Protein AF-A0A6I9MZG4-F1 (afdb_monomer)

Radius of gyration: 21.59 Å; Cα contacts (8 Å, |Δi|>4): 163; chains: 1; bounding box: 35×40×87 Å

Mean predicted aligned error: 9.99 Å

InterPro domains:
  IPR000008 C2 domain [PF00168] (16-75)
  IPR000008 C2 domain [PS50004] (1-73)
  IPR035892 C2 domain superfamily [G3DSA:2.60.40.150] (11-106)
  IPR035892 C2 domain superfamily [SSF49562] (15-94)

Foldseek 3Di:
DDDDPPPDDPPPPDPPPDPDDPPDKDKDWDDPPAFKDKDWDWDDDPPDDTHGQWMDIDTPVCLVVQAPDKDWAFTDGPDPVHDDGGTDIKRKHKDWDQDPVRDITIMMMMD

pLDDT: mean 83.57, std 15.33, range [40.75, 96.69]

Solvent-accessible surface area (backbone atoms only — not comparable to full-atom values): 7100 Å² total; per-residue (Å²): 132,89,82,81,84,78,79,75,72,80,77,68,82,68,76,75,85,77,78,83,82,80,91,55,80,45,79,46,74,58,60,87,90,58,58,63,52,71,51,75,44,64,50,84,48,97,88,53,80,66,43,72,51,22,30,41,76,46,42,51,92,49,47,72,79,44,37,81,39,80,42,80,43,63,42,37,49,72,46,95,91,48,83,50,82,62,65,47,75,40,35,33,37,72,40,81,42,77,40,98,86,74,45,84,45,42,36,41,38,37,66

Sequence (111 aa):
SLDQAGGVSPQGVRPRAVSPFYGEDFYFEIPRPFQCLSFYVYAKSVFQRDLPVGKVSIRKDDLAKYSGKEHWCSLHPVDPNSEVQGKVHLEMRLNEVITENGSVGQHLVVR

Nearest PDB structures (foldseek):
  1gmi-assembly1_A  TM=6.580E-01  e=2.982E-01  Rattus rattus
  9bky-assembly1_A  TM=7.043E-01  e=5.828E-01  Trichomonas vaginalis G3
  9bky-assembly3_C  TM=6.864E-01  e=7.705E-01  Trichomonas vaginalis G3
  3l9b-assembly1_A  TM=5.592E-01  e=2.820E-01  Rattus norvegicus
  7jof-assembly1_A  TM=5.057E-01  e=2.820E-01  Homo sapiens

Structure (mmCIF, N/CA/C/O backbone):
data_AF-A0A6I9MZG4-F1
#
_entry.id   AF-A0A6I9MZG4-F1
#
loop_
_atom_site.group_PDB
_atom_site.id
_atom_site.type_symbol
_atom_site.label_atom_id
_atom_site.label_alt_id
_atom_site.label_comp_id
_atom_site.label_asym_id
_atom_site.label_entity_id
_atom_site.label_seq_id
_atom_site.pdbx_PDB_ins_code
_atom_site.Cartn_x
_atom_site.Cartn_y
_atom_site.Cartn_z
_atom_site.occupancy
_atom_site.B_iso_or_equiv
_atom_site.auth_seq_id
_atom_site.auth_comp_id
_atom_site.auth_asym_id
_atom_site.auth_atom_id
_atom_site.pdbx_PDB_model_num
ATOM 1 N N . SER A 1 1 ? 4.022 -27.481 -58.866 1.00 40.75 1 SER A N 1
ATOM 2 C CA . SER A 1 1 ? 4.992 -26.744 -58.037 1.00 40.75 1 SER A CA 1
ATOM 3 C C . SER A 1 1 ? 4.354 -25.430 -57.651 1.00 40.75 1 SER A C 1
ATOM 5 O O . SER A 1 1 ? 4.047 -24.661 -58.546 1.00 40.75 1 SER A O 1
ATOM 7 N N . LEU A 1 2 ? 3.802 -25.310 -56.441 1.00 43.50 2 LEU A N 1
ATOM 8 C CA . LEU A 1 2 ? 4.522 -24.918 -55.216 1.00 43.50 2 LEU A CA 1
ATOM 9 C C . LEU A 1 2 ? 5.193 -23.557 -55.452 1.00 43.50 2 LEU A C 1
ATOM 11 O O . LEU A 1 2 ? 6.174 -23.485 -56.179 1.00 43.50 2 LEU A O 1
ATOM 15 N N . ASP A 1 3 ? 4.560 -22.473 -55.025 1.00 45.41 3 ASP A N 1
ATOM 16 C CA . ASP A 1 3 ? 4.917 -21.860 -53.745 1.00 45.41 3 ASP A CA 1
ATOM 17 C C . ASP A 1 3 ? 3.718 -21.102 -53.141 1.00 45.41 3 ASP A C 1
ATOM 19 O O . ASP A 1 3 ? 3.162 -20.188 -53.748 1.00 45.41 3 ASP A O 1
ATOM 23 N N . GLN A 1 4 ? 3.287 -21.536 -51.953 1.00 46.19 4 GLN A N 1
ATOM 24 C CA . GLN A 1 4 ? 2.429 -20.752 -51.069 1.00 46.19 4 GLN A CA 1
ATOM 25 C C . GLN A 1 4 ? 3.340 -19.784 -50.315 1.00 46.19 4 GLN A C 1
ATOM 27 O O . GLN A 1 4 ? 4.067 -20.208 -49.417 1.00 46.19 4 GLN A O 1
ATOM 32 N N . ALA A 1 5 ? 3.260 -18.493 -50.629 1.00 46.72 5 ALA A N 1
ATOM 33 C CA . ALA A 1 5 ? 3.883 -17.455 -49.822 1.00 46.72 5 ALA A CA 1
ATOM 34 C C . ALA A 1 5 ? 3.160 -17.363 -48.465 1.00 46.72 5 ALA A C 1
ATOM 36 O O . ALA A 1 5 ? 2.185 -16.630 -48.288 1.00 46.72 5 ALA A O 1
ATOM 37 N N . GLY A 1 6 ? 3.629 -18.158 -47.504 1.00 43.56 6 GLY A N 1
ATOM 38 C CA . GLY A 1 6 ? 3.266 -18.055 -46.099 1.00 43.56 6 GLY A CA 1
ATOM 39 C C . GLY A 1 6 ? 3.774 -16.732 -45.537 1.00 43.56 6 GLY A C 1
ATOM 40 O O . GLY A 1 6 ? 4.910 -16.635 -45.079 1.00 43.56 6 GLY A O 1
ATOM 41 N N . GLY A 1 7 ? 2.929 -15.704 -45.582 1.00 44.53 7 GLY A N 1
ATOM 42 C CA . GLY A 1 7 ? 3.159 -14.444 -44.890 1.00 44.53 7 GLY A CA 1
ATOM 43 C C . GLY A 1 7 ? 3.134 -14.681 -43.385 1.00 44.53 7 GLY A C 1
ATOM 44 O O . GLY A 1 7 ? 2.071 -14.730 -42.771 1.00 44.53 7 GLY A O 1
ATOM 45 N N . VAL A 1 8 ? 4.310 -14.854 -42.787 1.00 56.44 8 VAL A N 1
ATOM 46 C CA . VAL A 1 8 ? 4.467 -14.882 -41.335 1.00 56.44 8 VAL A CA 1
ATOM 47 C C . VAL A 1 8 ? 4.091 -13.490 -40.833 1.00 56.44 8 VAL A C 1
ATOM 49 O O . VAL A 1 8 ? 4.834 -12.531 -41.035 1.00 56.44 8 VAL A O 1
ATOM 52 N N . SER A 1 9 ? 2.911 -13.343 -40.223 1.00 53.16 9 SER A N 1
ATOM 53 C CA . SER A 1 9 ? 2.591 -12.114 -39.502 1.00 53.16 9 SER A CA 1
ATOM 54 C C . SER A 1 9 ? 3.679 -11.906 -38.449 1.00 53.16 9 SER A C 1
ATOM 56 O O . SER A 1 9 ? 3.945 -12.847 -37.691 1.00 53.16 9 SER A O 1
ATOM 58 N N . PRO A 1 10 ? 4.318 -10.725 -38.364 1.00 53.75 10 PRO A N 1
ATOM 59 C CA . PRO A 1 10 ? 5.187 -10.444 -37.243 1.00 53.75 10 PRO A CA 1
ATOM 60 C C . PRO A 1 10 ? 4.277 -10.496 -36.023 1.00 53.75 10 PRO A C 1
ATOM 62 O O . PRO A 1 10 ? 3.430 -9.624 -35.830 1.00 53.75 10 PRO A O 1
ATOM 65 N N . GLN A 1 11 ? 4.387 -11.561 -35.229 1.00 56.22 11 GLN A N 1
ATOM 66 C CA . GLN A 1 11 ? 3.847 -11.554 -33.883 1.00 56.22 11 GLN A CA 1
ATOM 67 C C . GLN A 1 11 ? 4.682 -10.515 -33.150 1.00 56.22 11 GLN A C 1
ATOM 69 O O . GLN A 1 11 ? 5.720 -10.829 -32.570 1.00 56.22 11 GLN A O 1
ATOM 74 N N . GLY A 1 12 ? 4.270 -9.250 -33.291 1.00 52.06 12 GLY A N 1
ATOM 75 C CA . GLY A 1 12 ? 4.789 -8.141 -32.525 1.00 52.06 12 GLY A CA 1
ATOM 76 C C . GLY A 1 12 ? 4.820 -8.620 -31.093 1.00 52.06 12 GLY A C 1
ATOM 77 O O . GLY A 1 12 ? 3.830 -9.181 -30.615 1.00 52.06 12 GLY A O 1
ATOM 78 N N . VAL A 1 13 ? 5.999 -8.521 -30.484 1.00 53.56 13 VAL A N 1
ATOM 79 C CA . VAL A 1 13 ? 6.253 -8.939 -29.113 1.00 53.56 13 VAL A CA 1
ATOM 80 C C . VAL A 1 13 ? 5.146 -8.329 -28.267 1.00 53.56 13 VAL A C 1
ATOM 82 O O . VAL A 1 13 ? 5.169 -7.137 -27.972 1.00 53.56 13 VAL A O 1
ATOM 85 N N . ARG A 1 14 ? 4.118 -9.123 -27.941 1.00 44.69 14 ARG A N 1
ATOM 86 C CA . ARG A 1 14 ? 3.117 -8.681 -26.984 1.00 44.69 14 ARG A CA 1
ATOM 87 C C . ARG A 1 14 ? 3.908 -8.486 -25.702 1.00 44.69 14 ARG A C 1
ATOM 89 O O . ARG A 1 14 ? 4.573 -9.447 -25.296 1.00 44.69 14 ARG A O 1
ATOM 96 N N . PRO A 1 15 ? 3.871 -7.302 -25.066 1.00 51.09 15 PRO A N 1
ATOM 97 C CA . PRO A 1 15 ? 4.340 -7.219 -23.701 1.00 51.09 15 PRO A CA 1
ATOM 98 C C . PRO A 1 15 ? 3.592 -8.324 -22.962 1.00 51.09 15 PRO A C 1
ATOM 100 O O . PRO A 1 15 ? 2.358 -8.362 -22.987 1.00 51.09 15 PRO A O 1
ATOM 103 N N . ARG A 1 16 ? 4.320 -9.313 -22.427 1.00 54.97 16 ARG A N 1
ATOM 104 C CA . ARG A 1 16 ? 3.694 -10.306 -21.556 1.00 54.97 16 ARG A CA 1
ATOM 105 C C . ARG A 1 16 ? 3.037 -9.475 -20.468 1.00 54.97 16 ARG A C 1
ATOM 107 O O . ARG A 1 16 ? 3.747 -8.771 -19.758 1.00 54.97 16 ARG A O 1
ATOM 114 N N . ALA 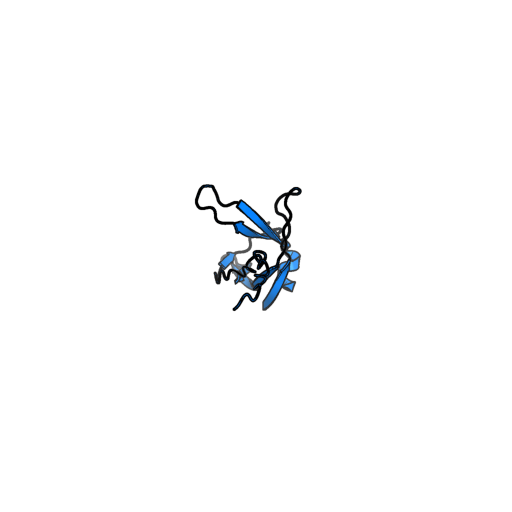A 1 17 ? 1.709 -9.509 -20.390 1.00 55.03 17 ALA A N 1
ATOM 115 C CA . ALA A 1 17 ? 0.996 -8.965 -19.252 1.00 55.03 17 ALA A CA 1
ATOM 116 C C . ALA A 1 17 ? 1.502 -9.748 -18.040 1.00 55.03 17 ALA A C 1
ATOM 118 O O . ALA A 1 17 ? 1.138 -10.902 -17.818 1.00 55.03 17 ALA A O 1
ATOM 119 N N . VAL A 1 18 ? 2.481 -9.169 -17.357 1.00 68.94 18 VAL A N 1
ATOM 120 C CA . VAL A 1 18 ? 3.064 -9.719 -16.149 1.00 68.94 18 VAL A CA 1
ATOM 121 C C . VAL A 1 18 ? 2.124 -9.304 -15.035 1.00 68.94 18 VAL A C 1
ATOM 123 O O . VAL A 1 18 ? 2.062 -8.138 -14.663 1.00 68.94 18 VAL A O 1
ATOM 126 N N . SER A 1 19 ? 1.353 -10.265 -14.542 1.00 71.94 19 SER A N 1
ATOM 127 C CA . SER A 1 19 ? 0.606 -10.148 -13.293 1.00 71.94 19 SER A CA 1
ATOM 128 C C . SER A 1 19 ? 1.384 -10.921 -12.230 1.00 71.94 19 SER A C 1
ATOM 130 O O . SER A 1 19 ? 1.035 -12.067 -11.946 1.00 71.94 19 SER A O 1
ATOM 132 N N . PRO A 1 20 ? 2.510 -10.375 -11.725 1.00 79.94 20 PRO A N 1
ATOM 133 C CA . PRO A 1 20 ? 3.260 -11.037 -10.671 1.00 79.94 20 PRO A CA 1
ATOM 134 C C . PRO A 1 20 ? 2.367 -11.180 -9.438 1.00 79.94 20 PRO A C 1
ATOM 136 O O . PRO A 1 20 ? 1.666 -10.244 -9.054 1.00 79.94 20 PRO A O 1
ATOM 139 N N . PHE A 1 21 ? 2.396 -12.360 -8.830 1.00 83.62 21 PHE A N 1
ATOM 140 C CA . PHE A 1 21 ? 1.742 -12.624 -7.557 1.00 83.62 21 PHE A CA 1
ATOM 141 C C . PHE A 1 21 ? 2.814 -12.675 -6.471 1.00 83.62 21 PHE A C 1
ATOM 143 O O . PHE A 1 21 ? 3.735 -13.485 -6.564 1.00 83.62 21 PHE A O 1
ATOM 150 N N . TYR A 1 22 ? 2.703 -11.784 -5.487 1.00 83.12 22 TYR A N 1
ATOM 151 C CA . TYR A 1 22 ? 3.645 -11.701 -4.370 1.00 83.12 22 TYR A CA 1
ATOM 152 C C . TYR A 1 22 ? 3.200 -12.591 -3.204 1.00 83.12 22 TYR A C 1
ATOM 154 O O . TYR A 1 22 ? 4.014 -13.348 -2.692 1.00 83.12 22 TYR A O 1
ATOM 162 N N . GLY A 1 23 ? 1.906 -12.571 -2.851 1.00 82.31 23 GLY A N 1
ATOM 163 C CA . GLY A 1 23 ? 1.324 -13.475 -1.850 1.00 82.31 23 GLY A CA 1
ATOM 164 C C . GLY A 1 23 ? 1.965 -13.382 -0.465 1.00 82.31 23 GLY A C 1
ATOM 165 O O . GLY A 1 23 ? 2.051 -14.396 0.224 1.00 82.31 23 GLY A O 1
ATOM 166 N N . GLU A 1 24 ? 2.467 -12.202 -0.094 1.00 87.81 24 GLU A N 1
ATOM 167 C CA . GLU A 1 24 ? 3.147 -11.978 1.181 1.00 87.81 24 GLU A CA 1
ATOM 168 C C . GLU A 1 24 ? 2.197 -11.364 2.209 1.00 87.81 24 GLU A C 1
ATOM 170 O O . GLU A 1 24 ? 1.457 -10.433 1.899 1.00 87.81 24 GLU A O 1
ATOM 175 N N . ASP A 1 25 ? 2.272 -11.856 3.446 1.00 90.06 25 ASP A N 1
ATOM 176 C CA . ASP A 1 25 ? 1.485 -11.346 4.565 1.00 90.06 25 ASP A CA 1
ATOM 177 C C . ASP A 1 25 ? 2.354 -10.453 5.463 1.00 90.06 25 ASP A C 1
ATOM 179 O O . ASP A 1 25 ? 3.390 -10.887 5.978 1.00 90.06 25 ASP A O 1
ATOM 183 N N . PHE A 1 26 ? 1.898 -9.228 5.723 1.00 90.75 26 PHE A N 1
ATOM 184 C CA . PHE A 1 26 ? 2.577 -8.272 6.599 1.00 90.75 26 PHE A CA 1
ATOM 185 C C . PHE A 1 26 ? 1.728 -7.929 7.819 1.00 90.75 26 PHE A C 1
ATOM 187 O O . PHE A 1 26 ? 0.520 -7.717 7.716 1.00 90.75 26 PHE A O 1
ATOM 194 N N . TYR A 1 27 ? 2.393 -7.802 8.969 1.00 90.81 27 TYR A N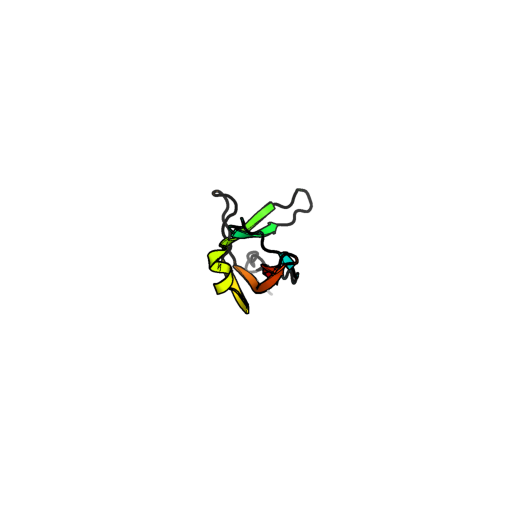 1
ATOM 195 C CA . TYR A 1 27 ? 1.778 -7.464 10.250 1.00 90.81 27 TYR A CA 1
ATOM 196 C C . TYR A 1 27 ? 2.607 -6.381 10.930 1.00 90.81 27 TYR A C 1
ATOM 198 O O . TYR A 1 27 ? 3.814 -6.550 11.108 1.00 90.81 27 TYR A O 1
ATOM 206 N N . PHE A 1 28 ? 1.982 -5.269 11.307 1.00 89.25 28 PHE A N 1
ATOM 207 C CA . PHE A 1 28 ? 2.676 -4.207 12.031 1.00 89.25 28 PHE A CA 1
ATOM 208 C C . PHE A 1 28 ? 1.739 -3.381 12.910 1.00 89.25 28 PHE A C 1
ATOM 210 O O . PHE A 1 28 ? 0.555 -3.200 12.613 1.00 89.25 28 PHE A O 1
ATOM 217 N N . GLU A 1 29 ? 2.293 -2.840 13.994 1.00 88.94 29 GLU A N 1
ATOM 218 C CA . GLU A 1 29 ? 1.608 -1.833 14.798 1.00 88.94 29 GLU A CA 1
ATOM 219 C C . GLU A 1 29 ? 1.619 -0.490 14.073 1.00 88.94 29 GLU A C 1
ATOM 221 O O . GLU A 1 29 ? 2.648 -0.088 13.531 1.00 88.94 29 GLU A O 1
ATOM 226 N N . ILE A 1 30 ? 0.492 0.225 14.065 1.00 86.44 30 ILE A N 1
ATOM 227 C CA . ILE A 1 30 ? 0.423 1.559 13.465 1.00 86.44 30 ILE A CA 1
ATOM 228 C C . ILE A 1 30 ? 0.931 2.585 14.484 1.00 86.44 30 ILE A C 1
ATOM 230 O O . ILE A 1 30 ? 0.272 2.817 15.505 1.00 86.44 30 ILE A O 1
ATOM 234 N N . PRO A 1 31 ? 2.043 3.292 14.206 1.00 85.50 31 PRO A N 1
ATOM 235 C CA . PRO A 1 31 ? 2.501 4.361 15.081 1.00 85.50 31 PRO A CA 1
ATOM 236 C C . PRO A 1 31 ? 1.470 5.496 15.166 1.00 85.50 31 PRO A C 1
ATOM 238 O O . PRO A 1 31 ? 0.822 5.859 14.180 1.00 85.50 31 PRO A O 1
ATOM 241 N N . ARG A 1 32 ? 1.350 6.151 16.329 1.00 79.12 32 ARG A N 1
ATOM 242 C CA . ARG A 1 32 ? 0.476 7.333 16.468 1.00 79.12 32 ARG A CA 1
ATOM 243 C C . ARG A 1 32 ? 0.759 8.448 15.436 1.00 79.12 32 ARG A C 1
ATOM 245 O O . ARG A 1 32 ? -0.217 8.860 14.807 1.00 79.12 32 ARG A O 1
ATOM 252 N N . PRO A 1 33 ? 2.015 8.884 15.180 1.00 84.12 33 PRO A N 1
ATOM 253 C CA . PRO A 1 33 ? 2.326 9.935 14.194 1.00 84.12 33 PRO A CA 1
ATOM 254 C C . PRO A 1 33 ? 2.278 9.487 12.714 1.00 84.12 33 PRO A C 1
ATOM 256 O O . PRO A 1 33 ? 2.764 10.190 11.833 1.00 84.12 33 PRO A O 1
ATOM 259 N N . PHE A 1 34 ? 1.705 8.324 12.413 1.00 87.31 34 PHE A N 1
ATOM 260 C CA . PHE A 1 34 ? 1.589 7.796 11.056 1.00 87.31 34 PHE A CA 1
ATOM 261 C C . PHE A 1 34 ? 0.654 8.638 10.163 1.00 87.31 34 PHE A C 1
ATOM 263 O O . PHE A 1 34 ? -0.445 8.985 10.587 1.00 87.31 34 PHE A O 1
ATOM 270 N N . GLN A 1 35 ? 1.062 8.937 8.922 1.00 91.69 35 GLN A N 1
ATOM 271 C CA . GLN A 1 35 ? 0.245 9.713 7.969 1.00 91.69 35 GLN A CA 1
ATOM 272 C C . GLN A 1 35 ? -0.254 8.888 6.783 1.00 91.69 35 GLN A C 1
ATOM 274 O O . GLN A 1 35 ? -1.424 8.997 6.422 1.00 91.69 35 GLN A O 1
ATOM 279 N N . CYS A 1 36 ? 0.610 8.066 6.182 1.00 93.94 36 CYS A N 1
ATOM 280 C CA . CYS A 1 36 ? 0.294 7.294 4.983 1.00 93.94 36 CYS A CA 1
ATOM 281 C C . CYS A 1 36 ? 1.003 5.939 4.999 1.00 93.94 36 CYS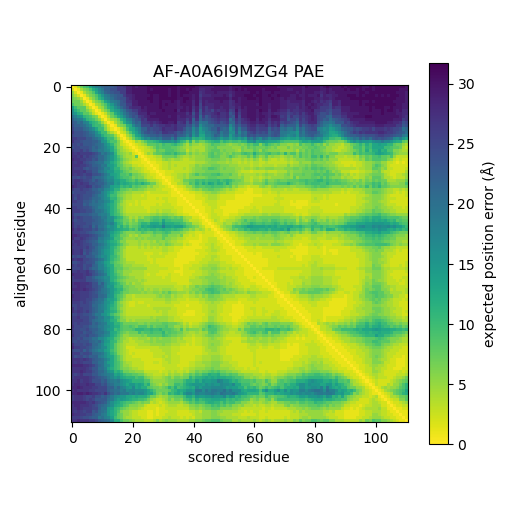 A C 1
ATOM 283 O O . CYS A 1 36 ? 2.189 5.865 5.320 1.00 93.94 36 CYS A O 1
ATOM 285 N N . LEU A 1 37 ? 0.307 4.897 4.550 1.00 93.25 37 LEU A N 1
ATOM 286 C CA . LEU A 1 37 ? 0.911 3.635 4.140 1.00 93.25 37 LEU A CA 1
ATOM 287 C C . LEU A 1 37 ? 1.292 3.744 2.674 1.00 93.25 37 LEU A C 1
ATOM 289 O O . LEU A 1 37 ? 0.462 4.179 1.881 1.00 93.25 37 LEU A O 1
ATOM 293 N N . SER A 1 38 ? 2.508 3.359 2.298 1.00 94.38 38 SER A N 1
ATOM 294 C CA . SER A 1 38 ? 2.892 3.316 0.886 1.00 94.38 38 SER A CA 1
ATOM 295 C C . SER A 1 38 ? 3.474 1.966 0.507 1.00 94.38 38 SER A C 1
ATOM 297 O O . SER A 1 38 ? 4.424 1.505 1.131 1.00 94.38 38 SER A O 1
ATOM 299 N N . PHE A 1 39 ? 2.920 1.375 -0.544 1.00 93.81 39 PHE A N 1
ATOM 300 C CA . PHE A 1 39 ? 3.418 0.170 -1.191 1.00 93.81 39 PHE A CA 1
ATOM 301 C C . PHE A 1 39 ? 4.223 0.579 -2.410 1.00 93.81 39 PHE A C 1
ATOM 303 O O . PHE A 1 39 ? 3.727 1.350 -3.230 1.00 93.81 39 PHE A O 1
ATOM 310 N N . TYR A 1 40 ? 5.441 0.066 -2.537 1.00 94.12 40 TYR A N 1
ATOM 311 C CA . TYR A 1 40 ? 6.308 0.318 -3.682 1.00 94.12 40 TYR A CA 1
ATOM 312 C C . TYR A 1 40 ? 6.500 -0.973 -4.466 1.00 94.12 40 TYR A C 1
ATOM 314 O O . TYR A 1 40 ? 6.815 -2.015 -3.896 1.00 94.12 40 TYR A O 1
ATOM 322 N N . VAL A 1 41 ? 6.337 -0.886 -5.780 1.00 91.81 41 VAL A N 1
ATOM 323 C CA . VAL A 1 41 ? 6.653 -1.969 -6.707 1.00 91.81 41 VAL A CA 1
ATOM 32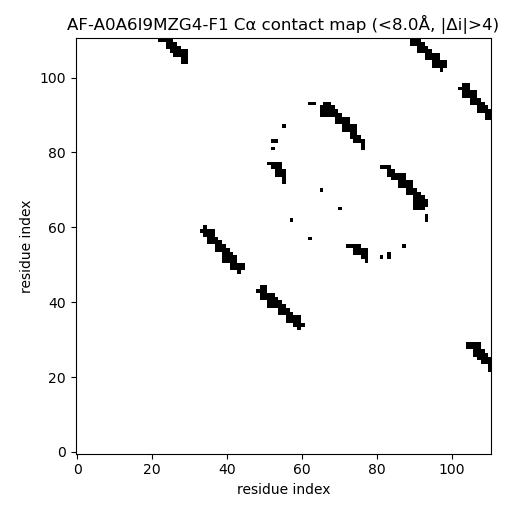4 C C . VAL A 1 41 ? 8.024 -1.690 -7.293 1.00 91.81 41 VAL A C 1
ATOM 326 O O . VAL A 1 41 ? 8.261 -0.617 -7.853 1.00 91.81 41 VAL A O 1
ATOM 329 N N . TYR A 1 42 ? 8.916 -2.666 -7.175 1.00 91.00 42 TYR A N 1
ATOM 330 C CA . TYR A 1 42 ? 10.265 -2.602 -7.715 1.00 91.00 42 TYR A CA 1
ATOM 331 C C . TYR A 1 42 ? 10.413 -3.548 -8.903 1.00 91.00 42 TYR A C 1
ATOM 333 O O . TYR A 1 42 ? 9.969 -4.698 -8.859 1.00 91.00 42 TYR A O 1
ATOM 341 N N . ALA A 1 43 ? 11.066 -3.074 -9.961 1.00 88.00 43 ALA A N 1
ATOM 342 C CA . ALA A 1 43 ? 11.532 -3.928 -11.040 1.00 88.00 43 ALA A CA 1
ATOM 343 C C . ALA A 1 43 ? 12.885 -4.530 -10.652 1.00 88.00 43 ALA A C 1
ATOM 345 O O . ALA A 1 43 ? 13.857 -3.797 -10.444 1.00 88.00 43 ALA A O 1
ATOM 346 N N . LYS A 1 44 ? 12.940 -5.865 -10.573 1.00 86.50 44 LYS A N 1
ATOM 347 C CA . LYS A 1 44 ? 14.191 -6.577 -10.316 1.00 86.50 44 LYS A CA 1
ATOM 348 C C . LYS A 1 44 ? 15.159 -6.426 -11.477 1.00 86.50 44 LYS A C 1
ATOM 350 O O . LYS A 1 44 ? 14.790 -6.665 -12.628 1.00 86.50 44 LYS A O 1
ATOM 355 N N . SER A 1 45 ? 16.410 -6.113 -11.160 1.00 87.31 45 SER A N 1
ATOM 356 C CA . SER A 1 45 ? 17.503 -6.078 -12.131 1.00 87.31 45 SER A CA 1
ATOM 357 C C . SER A 1 45 ? 18.568 -7.114 -11.783 1.00 87.31 45 SER A C 1
ATOM 359 O O . SER A 1 45 ? 18.909 -7.316 -10.624 1.00 87.31 45 SER A O 1
ATOM 361 N N . VAL A 1 46 ? 19.105 -7.788 -12.803 1.00 87.38 46 VAL A N 1
ATOM 362 C CA . VAL A 1 46 ? 20.205 -8.757 -12.633 1.00 87.38 46 VAL A CA 1
ATOM 363 C C . VAL A 1 46 ? 21.553 -8.043 -12.488 1.00 87.38 46 VAL A C 1
ATOM 365 O O . VAL A 1 46 ? 22.471 -8.566 -11.865 1.00 87.38 46 VAL A O 1
ATOM 368 N N . PHE A 1 47 ? 21.676 -6.843 -13.060 1.00 89.38 47 PHE A N 1
ATOM 369 C CA . PHE A 1 47 ? 22.955 -6.144 -13.202 1.00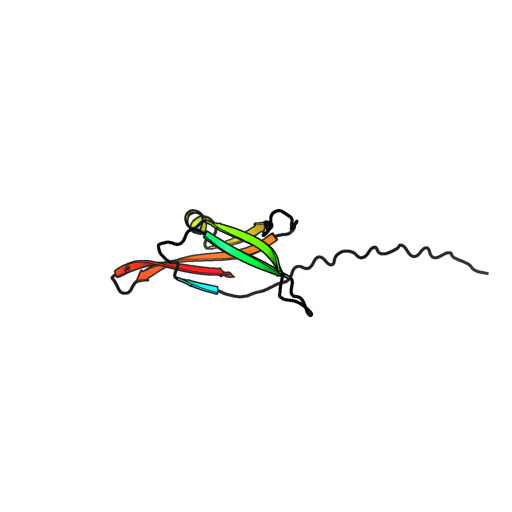 89.38 47 PHE A CA 1
ATOM 370 C C . PHE A 1 47 ? 23.060 -4.873 -12.357 1.00 89.38 47 PHE A C 1
ATOM 372 O O . PHE A 1 47 ? 24.160 -4.357 -12.171 1.00 89.38 47 PHE A O 1
ATOM 379 N N . GLN A 1 48 ? 21.936 -4.337 -11.879 1.00 88.06 48 GLN A N 1
ATOM 380 C CA . GLN A 1 48 ? 21.877 -3.078 -11.133 1.00 88.06 48 GLN A CA 1
ATOM 381 C C . GLN A 1 48 ? 20.975 -3.218 -9.904 1.00 88.06 48 GLN A C 1
ATOM 383 O O . GLN A 1 48 ? 20.355 -4.257 -9.700 1.00 88.06 48 GLN A O 1
ATOM 388 N N . ARG A 1 49 ? 20.907 -2.170 -9.074 1.00 91.38 49 ARG A N 1
ATOM 389 C CA . ARG A 1 49 ? 19.945 -2.120 -7.966 1.00 91.38 49 ARG A CA 1
ATOM 390 C C . ARG A 1 49 ? 18.516 -2.109 -8.510 1.00 91.38 49 ARG A C 1
ATOM 392 O O . ARG A 1 49 ? 18.263 -1.542 -9.571 1.00 91.38 49 ARG A O 1
ATOM 399 N N . ASP A 1 50 ? 17.606 -2.706 -7.751 1.00 92.31 50 ASP A N 1
ATOM 400 C CA . ASP A 1 50 ? 16.184 -2.709 -8.073 1.00 92.31 50 ASP A CA 1
ATOM 401 C C . ASP A 1 50 ? 15.644 -1.273 -8.151 1.00 92.31 50 ASP A C 1
ATOM 403 O O . ASP A 1 50 ? 15.954 -0.426 -7.306 1.00 92.31 50 ASP A O 1
ATOM 407 N N . LEU A 1 51 ? 14.835 -0.998 -9.177 1.00 89.69 51 LEU A N 1
ATOM 408 C CA . LEU A 1 51 ? 14.304 0.337 -9.453 1.00 89.69 51 LEU A CA 1
ATOM 409 C C . LEU A 1 51 ? 12.829 0.414 -9.032 1.00 89.69 51 LEU A C 1
ATOM 411 O O . LEU A 1 51 ? 12.048 -0.436 -9.467 1.00 89.69 51 LEU A O 1
ATOM 415 N N . PRO A 1 52 ? 12.408 1.410 -8.230 1.00 91.62 52 PRO A N 1
ATOM 416 C CA . PRO A 1 52 ? 10.999 1.595 -7.909 1.00 91.62 52 PRO A CA 1
ATOM 417 C C . PRO A 1 52 ? 10.255 2.089 -9.155 1.00 91.62 52 PRO A C 1
ATOM 419 O O . PRO A 1 52 ? 10.525 3.176 -9.658 1.00 91.62 52 PRO A O 1
ATOM 422 N N . VAL A 1 53 ? 9.315 1.290 -9.653 1.00 91.50 53 VAL A N 1
ATOM 423 C CA . VAL A 1 53 ? 8.567 1.583 -10.888 1.00 91.50 53 VAL A CA 1
ATOM 424 C C . VAL A 1 53 ? 7.182 2.159 -10.624 1.00 91.50 53 VAL A C 1
ATOM 426 O O . VAL A 1 53 ? 6.625 2.840 -11.476 1.00 91.50 53 VAL A O 1
ATOM 429 N N . GLY A 1 54 ? 6.618 1.926 -9.441 1.00 95.12 54 GLY A N 1
ATOM 430 C CA . GLY A 1 54 ? 5.304 2.445 -9.086 1.00 95.12 54 GLY A CA 1
ATOM 431 C C . GLY A 1 54 ? 5.043 2.382 -7.593 1.00 95.12 54 GLY A C 1
ATOM 432 O O . GLY A 1 54 ? 5.715 1.654 -6.862 1.00 95.12 54 GLY A O 1
ATOM 433 N N . LYS A 1 55 ? 4.058 3.154 -7.142 1.00 96.56 55 LYS A N 1
ATOM 434 C CA . LYS A 1 55 ? 3.618 3.159 -5.749 1.00 96.56 55 LYS A CA 1
ATOM 435 C C . LYS A 1 55 ? 2.110 3.291 -5.607 1.00 96.56 55 LYS A C 1
ATOM 437 O O . LYS A 1 55 ? 1.445 3.867 -6.463 1.00 96.56 55 LYS A O 1
ATOM 442 N N . VAL A 1 56 ? 1.591 2.821 -4.481 1.00 96.69 56 VAL A N 1
ATOM 443 C CA . VAL A 1 56 ? 0.247 3.132 -3.984 1.00 96.69 56 VAL A CA 1
ATOM 444 C C . VAL A 1 56 ? 0.392 3.718 -2.596 1.00 96.69 56 VAL A C 1
ATOM 446 O O . VAL A 1 56 ? 1.067 3.124 -1.763 1.00 96.69 56 VAL A O 1
ATOM 449 N N . SER A 1 57 ? -0.248 4.857 -2.342 1.00 95.88 57 SER A N 1
ATOM 450 C CA . SER A 1 57 ? -0.241 5.506 -1.033 1.00 95.88 57 SER A CA 1
ATOM 451 C C . SER A 1 57 ? -1.665 5.636 -0.500 1.00 95.88 57 SER A C 1
ATOM 453 O O . SER A 1 57 ? -2.523 6.210 -1.165 1.00 95.88 57 SER A O 1
ATOM 455 N N . ILE A 1 58 ? -1.909 5.129 0.707 1.00 94.81 58 ILE A N 1
ATOM 456 C CA . ILE A 1 58 ? -3.196 5.193 1.406 1.00 94.81 58 ILE A CA 1
ATOM 457 C C . ILE A 1 58 ? -2.999 6.013 2.677 1.00 94.81 58 ILE A C 1
ATOM 459 O O . ILE A 1 58 ? -2.130 5.702 3.491 1.00 94.81 58 ILE A O 1
ATOM 463 N N . ARG A 1 59 ? -3.790 7.071 2.866 1.00 94.19 59 ARG A N 1
ATOM 464 C CA . ARG A 1 59 ? -3.725 7.890 4.084 1.00 94.19 59 ARG A CA 1
ATOM 465 C C . ARG A 1 59 ? -4.228 7.100 5.287 1.00 94.19 59 ARG A C 1
ATOM 467 O O . ARG A 1 59 ? -5.149 6.298 5.157 1.00 94.19 59 ARG A O 1
ATOM 474 N N . LYS A 1 60 ? -3.688 7.385 6.472 1.00 91.06 60 LYS A N 1
ATOM 475 C CA . LYS A 1 60 ? -4.137 6.805 7.747 1.00 91.06 60 LYS A CA 1
ATOM 476 C C . LYS A 1 60 ? -5.651 6.925 7.914 1.00 91.06 60 LYS A C 1
ATOM 478 O O . LYS A 1 60 ? -6.310 5.931 8.193 1.00 91.06 60 LYS A O 1
ATOM 483 N N . ASP A 1 61 ? -6.182 8.120 7.670 1.00 92.06 61 ASP A N 1
ATOM 484 C CA . ASP A 1 61 ? -7.611 8.430 7.813 1.00 92.06 61 ASP A CA 1
ATOM 48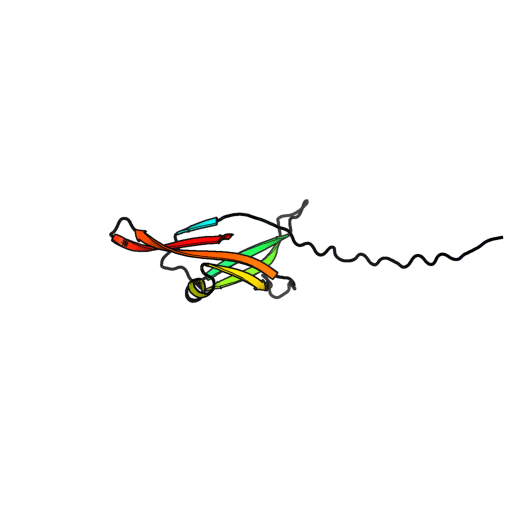5 C C . ASP A 1 61 ? -8.493 7.638 6.831 1.00 92.06 61 ASP A C 1
ATOM 487 O O . ASP A 1 61 ? -9.692 7.472 7.052 1.00 92.06 61 ASP A 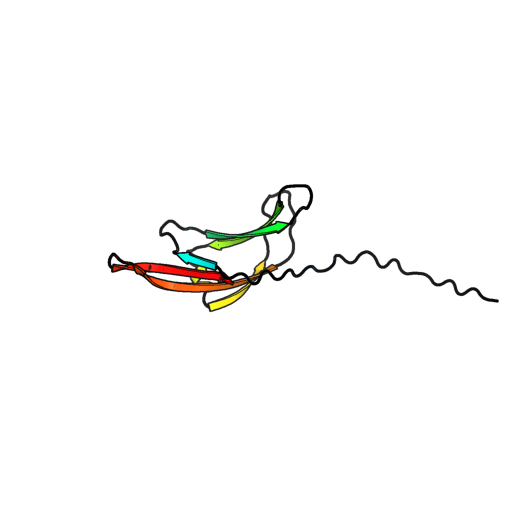O 1
ATOM 491 N N . ASP A 1 62 ? -7.902 7.124 5.749 1.00 93.31 62 ASP A N 1
ATOM 492 C CA . ASP A 1 62 ? -8.590 6.322 4.745 1.00 93.31 62 ASP A CA 1
ATOM 493 C C . ASP A 1 62 ? -8.458 4.814 4.991 1.00 93.31 62 ASP A C 1
ATOM 495 O O . ASP A 1 62 ? -9.246 4.060 4.427 1.00 93.31 62 ASP A O 1
ATOM 499 N N . LEU A 1 63 ? -7.533 4.350 5.844 1.00 91.44 63 LEU A N 1
ATOM 500 C CA . LEU A 1 63 ? -7.284 2.916 6.072 1.00 91.44 63 LEU A CA 1
ATOM 501 C C . LEU A 1 63 ? -8.550 2.147 6.460 1.00 91.44 63 LEU A C 1
ATOM 503 O O . LEU A 1 63 ? -8.789 1.051 5.959 1.00 91.44 63 LEU A O 1
ATOM 507 N N . ALA A 1 64 ? -9.398 2.741 7.301 1.00 90.50 64 ALA A N 1
ATOM 508 C CA . ALA A 1 64 ? -10.656 2.129 7.721 1.00 90.50 64 ALA A CA 1
ATOM 509 C C . ALA A 1 64 ? -11.600 1.828 6.539 1.00 90.50 64 ALA A C 1
ATOM 511 O O . ALA A 1 64 ? -12.377 0.879 6.603 1.00 90.50 64 ALA A O 1
ATOM 512 N N . LYS A 1 65 ? -11.513 2.588 5.438 1.00 92.75 65 LYS A N 1
ATOM 513 C CA . LYS A 1 65 ? -12.344 2.399 4.234 1.00 92.75 65 LYS A CA 1
ATOM 514 C C . LYS A 1 65 ? -11.968 1.133 3.459 1.00 92.75 65 LYS A C 1
ATOM 516 O O . LYS A 1 65 ? -12.841 0.543 2.821 1.00 92.75 65 LYS A O 1
ATOM 521 N N . TYR A 1 66 ? -10.694 0.746 3.537 1.00 91.12 66 TYR A N 1
ATOM 522 C CA . TYR A 1 66 ? -10.114 -0.427 2.878 1.00 91.12 66 TYR A CA 1
ATOM 523 C C . TYR A 1 66 ? -10.104 -1.673 3.779 1.00 91.12 66 TYR A C 1
ATOM 525 O O . TYR A 1 66 ? -9.841 -2.773 3.303 1.00 91.12 66 TYR A O 1
ATOM 533 N N . SER A 1 67 ? -10.391 -1.517 5.077 1.00 91.75 67 SER A N 1
ATOM 534 C CA . SER A 1 67 ? -10.331 -2.611 6.048 1.00 91.75 67 SER A CA 1
ATOM 535 C C . SER A 1 67 ? -11.358 -3.713 5.753 1.00 91.75 67 SER A C 1
ATOM 537 O O . SER A 1 67 ? -12.542 -3.437 5.546 1.00 91.75 67 SER A O 1
ATOM 539 N N . GLY A 1 68 ? -10.904 -4.967 5.772 1.00 89.50 68 GLY A N 1
ATOM 540 C CA . GLY A 1 68 ? -11.715 -6.167 5.564 1.00 89.50 68 GLY A CA 1
ATOM 541 C C . GLY A 1 68 ? -12.161 -6.386 4.119 1.00 89.50 68 GLY A C 1
ATOM 542 O O . GLY A 1 68 ? -13.101 -7.148 3.897 1.00 89.50 68 GLY A O 1
ATOM 543 N N . LYS A 1 69 ? -11.546 -5.698 3.149 1.00 90.75 69 LYS A N 1
ATOM 544 C CA . LYS A 1 69 ? -11.937 -5.737 1.737 1.00 90.75 69 LYS A CA 1
ATOM 545 C C . LYS A 1 69 ? -10.727 -5.902 0.826 1.00 90.75 69 LYS A C 1
ATOM 547 O O . LYS A 1 69 ? -9.632 -5.435 1.125 1.00 90.75 69 LYS A O 1
ATOM 552 N N . GLU A 1 70 ? -10.981 -6.518 -0.319 1.00 92.25 70 GLU A N 1
ATOM 553 C CA . GLU A 1 70 ? -10.045 -6.630 -1.431 1.00 92.25 70 GLU A CA 1
ATOM 554 C C . GLU A 1 70 ? -10.166 -5.420 -2.362 1.00 92.25 70 GLU A C 1
ATOM 556 O O . GLU A 1 70 ? -11.267 -5.033 -2.771 1.00 92.25 70 GLU A O 1
ATOM 561 N N . HIS A 1 71 ? -9.030 -4.815 -2.709 1.00 93.94 71 HIS A N 1
ATOM 562 C CA . HIS A 1 71 ? -8.991 -3.602 -3.514 1.00 93.94 71 HIS A CA 1
ATOM 563 C C . HIS A 1 71 ? -7.917 -3.647 -4.600 1.00 93.94 71 HIS A C 1
ATOM 565 O O . HIS A 1 71 ? -6.733 -3.850 -4.341 1.00 93.94 71 HIS A O 1
ATOM 571 N N . TRP A 1 72 ? -8.332 -3.340 -5.830 1.00 94.62 72 TRP A N 1
ATOM 572 C CA . TRP A 1 72 ? -7.425 -3.058 -6.939 1.00 94.62 72 TRP A CA 1
ATOM 573 C C . TRP A 1 72 ? -7.063 -1.574 -6.962 1.00 94.62 72 TRP A C 1
ATOM 575 O O . TRP A 1 72 ? -7.848 -0.737 -7.413 1.00 94.62 72 TRP A O 1
ATOM 585 N N . CYS A 1 73 ? -5.860 -1.256 -6.501 1.00 94.75 73 CYS A N 1
ATOM 586 C CA . CYS A 1 73 ? -5.352 0.105 -6.408 1.00 94.75 73 CYS A CA 1
ATOM 587 C C . CYS A 1 73 ? -4.494 0.444 -7.630 1.00 94.75 73 CYS A C 1
ATOM 589 O O . CYS A 1 73 ? -3.574 -0.298 -7.972 1.00 94.75 73 CYS A O 1
ATOM 591 N N . SER A 1 74 ? -4.777 1.566 -8.293 1.00 95.94 74 SER A N 1
ATOM 592 C CA . SER A 1 74 ? -3.964 2.042 -9.418 1.00 95.94 74 SER A CA 1
ATOM 593 C C . SER A 1 74 ? -2.566 2.442 -8.957 1.00 95.94 74 SER A C 1
ATOM 595 O O . SER A 1 74 ? -2.425 3.153 -7.963 1.00 95.94 74 SER A O 1
ATOM 597 N N . LEU A 1 75 ? -1.542 2.011 -9.695 1.00 95.75 75 LEU A N 1
ATOM 598 C CA . LEU A 1 75 ? -0.172 2.453 -9.452 1.00 95.75 75 LEU A CA 1
ATOM 599 C C . LEU A 1 75 ? -0.002 3.913 -9.875 1.00 95.75 75 LEU A C 1
ATOM 601 O O . LEU A 1 75 ? -0.496 4.338 -10.919 1.00 95.75 75 LEU A O 1
ATOM 605 N N . HIS A 1 76 ? 0.750 4.653 -9.073 1.00 96.25 76 HIS A N 1
ATOM 606 C CA . HIS A 1 76 ? 1.195 6.005 -9.366 1.00 96.25 76 HIS A CA 1
ATOM 607 C C . HIS A 1 76 ? 2.705 6.033 -9.584 1.00 96.25 76 HIS A C 1
ATOM 609 O O . HIS A 1 76 ? 3.427 5.243 -8.963 1.00 96.25 76 HIS A O 1
ATOM 615 N N . PRO A 1 77 ? 3.204 6.934 -10.444 1.00 94.88 77 PRO A N 1
ATOM 616 C CA . PRO A 1 77 ? 4.629 7.038 -10.688 1.00 94.88 77 PRO A CA 1
ATOM 617 C C . PRO A 1 77 ? 5.350 7.488 -9.416 1.00 94.88 77 PRO A C 1
ATOM 619 O O . PRO A 1 77 ? 4.841 8.275 -8.610 1.00 94.88 77 PRO A O 1
ATOM 622 N N . VAL A 1 78 ? 6.537 6.926 -9.202 1.00 94.62 78 VAL A N 1
ATOM 623 C CA . VAL A 1 78 ? 7.379 7.262 -8.046 1.00 94.62 78 VAL A CA 1
ATOM 624 C C . VAL A 1 78 ? 8.085 8.595 -8.282 1.00 94.62 78 VAL A C 1
ATOM 626 O O . VAL A 1 78 ? 8.184 9.392 -7.349 1.00 94.62 78 VAL A O 1
ATOM 629 N N . ASP A 1 79 ? 8.493 8.830 -9.529 1.00 90.19 79 ASP A N 1
ATOM 630 C CA . ASP A 1 79 ? 9.195 10.012 -10.016 1.00 90.19 79 ASP A CA 1
ATOM 631 C C . ASP A 1 79 ? 8.377 10.717 -11.125 1.00 90.19 79 ASP A C 1
ATOM 633 O O . ASP A 1 79 ? 7.741 10.021 -11.922 1.00 90.19 79 ASP A O 1
ATOM 637 N N . PRO A 1 80 ? 8.369 12.064 -11.208 1.00 85.56 80 PRO A N 1
ATOM 638 C CA . PRO A 1 80 ? 7.572 12.810 -12.191 1.00 85.56 80 PRO A CA 1
ATOM 639 C C . PRO A 1 80 ? 7.907 12.518 -13.657 1.00 85.56 80 PRO A C 1
ATOM 641 O O . PRO A 1 80 ? 7.070 12.751 -14.526 1.00 85.56 80 PRO A O 1
ATOM 644 N N . ASN A 1 81 ? 9.115 12.035 -13.945 1.00 86.69 81 ASN A N 1
ATOM 645 C CA . ASN A 1 81 ? 9.573 11.715 -15.294 1.00 86.69 81 ASN A CA 1
ATOM 646 C C . ASN A 1 81 ? 9.278 10.259 -15.683 1.00 86.69 81 ASN A C 1
ATOM 648 O O . ASN A 1 81 ? 9.606 9.847 -16.795 1.00 86.69 81 ASN A O 1
ATOM 652 N N . SER A 1 82 ? 8.690 9.475 -14.776 1.00 85.25 82 SER A N 1
ATOM 653 C CA . SER A 1 82 ? 8.361 8.072 -15.005 1.00 85.25 82 SER A CA 1
ATOM 654 C C . SER A 1 82 ? 6.882 7.902 -15.334 1.00 85.25 82 SER A C 1
ATOM 656 O O . SER A 1 82 ? 6.013 8.460 -14.668 1.00 85.25 82 SER A O 1
ATOM 658 N N . GLU A 1 83 ? 6.584 7.067 -16.323 1.00 87.81 83 GLU A N 1
ATOM 659 C CA . GLU A 1 83 ? 5.228 6.586 -16.570 1.00 87.81 83 GLU A CA 1
ATOM 660 C C . GLU A 1 83 ? 5.048 5.213 -15.926 1.00 87.81 83 GLU A C 1
ATOM 662 O O . GLU A 1 83 ? 5.927 4.353 -15.997 1.00 87.81 83 GLU A O 1
ATOM 667 N N . VAL A 1 84 ? 3.888 4.988 -15.311 1.00 92.88 84 VAL A N 1
ATOM 668 C CA . VAL A 1 84 ? 3.508 3.666 -14.817 1.00 92.88 84 VAL A CA 1
ATOM 669 C C . VAL A 1 84 ? 2.052 3.392 -15.140 1.00 92.88 84 VAL A C 1
ATOM 671 O O . VAL A 1 84 ? 1.189 4.265 -15.051 1.00 92.88 84 VAL A O 1
ATOM 674 N N . GLN A 1 85 ? 1.786 2.152 -15.524 1.00 90.44 85 GLN A N 1
ATOM 675 C CA . GLN A 1 85 ? 0.451 1.630 -15.756 1.00 90.44 85 GLN A CA 1
ATOM 676 C C . GLN A 1 85 ? 0.291 0.330 -14.974 1.00 90.44 85 GLN A C 1
ATOM 678 O O . GLN A 1 85 ? 1.263 -0.374 -14.703 1.00 90.44 85 GLN A O 1
ATOM 683 N N . GLY A 1 86 ? -0.950 0.006 -14.622 1.00 92.12 86 GLY A N 1
ATOM 684 C CA . GLY A 1 86 ? -1.286 -1.209 -13.889 1.00 92.12 86 GLY A CA 1
ATOM 685 C C . GLY A 1 86 ? -1.913 -0.933 -12.529 1.00 92.12 86 GLY A C 1
ATOM 686 O O . GLY A 1 86 ? -2.135 0.211 -12.123 1.00 92.12 86 GLY A O 1
ATOM 687 N N . LYS A 1 87 ? -2.250 -2.023 -11.846 1.00 93.88 87 LYS A N 1
ATOM 688 C CA . LYS A 1 87 ? -2.897 -2.012 -10.538 1.00 93.88 87 LYS A CA 1
ATOM 689 C C . LYS A 1 87 ? -2.246 -3.060 -9.648 1.00 93.88 87 LYS A C 1
ATOM 691 O O . LYS A 1 87 ? -1.821 -4.100 -10.146 1.00 93.88 87 LYS A O 1
ATOM 696 N N . VAL A 1 88 ? -2.215 -2.794 -8.351 1.00 92.94 88 VAL A N 1
ATOM 697 C CA . VAL A 1 88 ? -1.858 -3.774 -7.324 1.00 92.94 88 VAL A CA 1
ATOM 698 C C . VAL A 1 88 ? -3.125 -4.208 -6.598 1.00 92.94 88 VAL A C 1
ATOM 700 O O . VAL A 1 88 ? -4.019 -3.394 -6.358 1.00 92.94 88 VAL A O 1
ATOM 703 N N . HIS A 1 89 ? -3.216 -5.498 -6.303 1.00 93.75 89 HIS A N 1
ATOM 704 C CA . HIS A 1 89 ? -4.267 -6.050 -5.465 1.00 93.75 89 HIS A CA 1
ATOM 705 C C . HIS A 1 89 ? -3.801 -6.027 -4.015 1.00 93.75 89 HIS A C 1
ATOM 707 O O . HIS A 1 89 ? -2.689 -6.474 -3.751 1.00 93.75 89 HIS A O 1
ATOM 713 N N . LEU A 1 90 ? -4.622 -5.487 -3.117 1.00 93.75 90 LEU A N 1
ATOM 714 C CA . LEU A 1 90 ? -4.328 -5.400 -1.690 1.00 93.75 90 LEU A CA 1
ATOM 715 C C . LEU A 1 90 ? -5.558 -5.831 -0.889 1.00 93.75 90 LEU A C 1
ATOM 717 O O . LEU A 1 90 ? -6.663 -5.343 -1.147 1.00 93.75 90 LEU A O 1
ATOM 721 N N . GLU A 1 91 ? -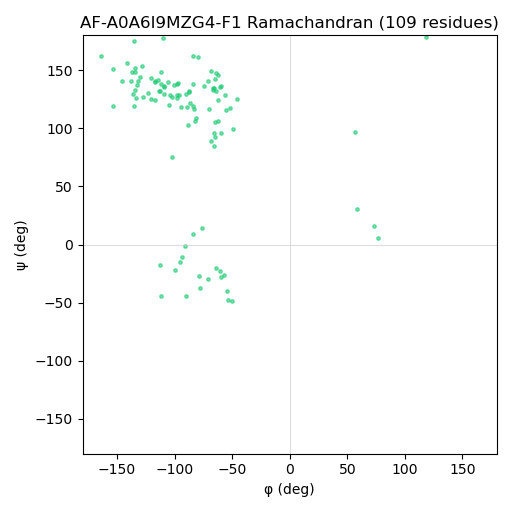5.353 -6.682 0.108 1.00 93.50 91 GLU A N 1
ATOM 722 C CA . GLU A 1 91 ? -6.290 -6.918 1.204 1.00 93.50 91 GLU A CA 1
ATOM 723 C C . GLU A 1 91 ? -5.695 -6.318 2.478 1.00 93.50 91 GLU A C 1
ATOM 725 O O . GLU A 1 91 ? -4.544 -6.568 2.824 1.00 93.50 91 GLU A O 1
ATOM 730 N N . MET A 1 92 ? -6.469 -5.513 3.204 1.00 92.88 92 MET A N 1
ATOM 731 C CA . MET A 1 92 ? -5.998 -4.874 4.433 1.00 92.88 92 MET A CA 1
ATOM 732 C C . MET A 1 92 ? -6.992 -5.090 5.563 1.00 92.88 92 MET A C 1
ATOM 734 O O . MET A 1 92 ? -8.197 -5.063 5.335 1.00 92.88 92 MET A O 1
ATOM 738 N N . ARG A 1 93 ? -6.521 -5.266 6.799 1.00 93.06 93 ARG A N 1
ATOM 739 C CA . ARG A 1 93 ? -7.378 -5.341 7.993 1.00 93.06 93 ARG A CA 1
ATOM 740 C C . ARG A 1 93 ? -6.797 -4.509 9.120 1.00 93.06 93 ARG A C 1
ATOM 742 O O . ARG A 1 93 ? -5.687 -4.762 9.579 1.00 93.06 93 ARG A O 1
ATOM 749 N N . LEU A 1 94 ? -7.567 -3.515 9.543 1.00 92.06 94 LEU A N 1
ATOM 750 C CA . LEU A 1 94 ? -7.268 -2.645 10.668 1.00 92.06 94 LEU A CA 1
ATOM 751 C C . LEU A 1 94 ? -7.950 -3.195 11.923 1.00 92.06 94 LEU A C 1
ATOM 753 O O . LEU A 1 94 ? -9.178 -3.260 11.971 1.00 92.06 94 LEU A O 1
ATOM 757 N N . ASN A 1 95 ? -7.156 -3.559 12.925 1.00 90.69 95 ASN A N 1
ATOM 758 C CA . ASN A 1 95 ? -7.628 -4.098 14.197 1.00 90.69 95 ASN A CA 1
ATOM 759 C C . ASN A 1 95 ? -7.355 -3.098 15.322 1.00 90.69 95 ASN A C 1
ATOM 761 O O . ASN A 1 95 ? -6.270 -2.520 15.387 1.00 90.69 95 ASN A O 1
ATOM 765 N N . GLU A 1 96 ? -8.314 -2.924 16.226 1.00 89.06 96 GLU A N 1
ATOM 766 C CA . GLU A 1 96 ? -8.090 -2.213 17.485 1.00 89.06 96 GLU A CA 1
ATOM 767 C C . GLU A 1 96 ? -7.493 -3.169 18.515 1.00 89.06 96 GLU A C 1
ATOM 769 O O . GLU A 1 96 ? -7.916 -4.320 18.631 1.00 89.06 96 GLU A O 1
ATOM 774 N N . VAL A 1 97 ? -6.507 -2.691 19.267 1.00 87.75 97 VAL A N 1
ATOM 775 C CA . VAL A 1 97 ? -5.847 -3.469 20.318 1.00 87.75 97 VAL A CA 1
ATOM 776 C C . VAL A 1 97 ? -5.695 -2.641 21.579 1.00 87.75 97 VAL A C 1
ATOM 778 O O . VAL A 1 97 ? -5.523 -1.427 21.521 1.00 87.75 97 VAL A O 1
ATOM 781 N N . ILE A 1 98 ? -5.744 -3.296 22.734 1.00 85.62 98 ILE A N 1
ATOM 782 C CA . ILE A 1 98 ? -5.444 -2.655 24.013 1.00 85.62 98 ILE A CA 1
ATOM 783 C C . ILE A 1 98 ? -3.942 -2.803 24.243 1.00 85.62 98 ILE A C 1
ATOM 785 O O . ILE A 1 98 ? -3.427 -3.918 24.304 1.00 85.62 98 ILE A O 1
ATOM 789 N N . THR A 1 99 ? -3.233 -1.683 24.327 1.00 81.62 99 THR A N 1
ATOM 790 C CA . THR A 1 99 ? -1.790 -1.660 24.572 1.00 81.62 99 THR A CA 1
ATOM 791 C C . THR A 1 99 ? -1.492 -1.867 26.058 1.00 81.62 99 THR A C 1
ATOM 793 O O . THR A 1 99 ? -2.348 -1.646 26.911 1.00 81.62 99 THR A O 1
ATOM 796 N N . GLU A 1 100 ? -0.259 -2.248 26.397 1.00 79.62 100 GLU A N 1
ATOM 797 C CA . GLU A 1 100 ? 0.157 -2.604 27.771 1.00 79.62 100 GLU A CA 1
ATOM 798 C C . GLU A 1 100 ? -0.081 -1.497 28.814 1.00 79.62 100 GLU A C 1
ATOM 800 O O . GLU A 1 100 ? -0.287 -1.762 29.994 1.00 79.62 100 GLU A O 1
ATOM 805 N N . ASN A 1 101 ? -0.100 -0.239 28.376 1.00 83.44 101 ASN A N 1
ATOM 806 C CA . ASN A 1 101 ? -0.410 0.935 29.197 1.00 83.44 101 ASN A CA 1
ATOM 807 C C . ASN A 1 101 ? -1.925 1.218 29.335 1.00 83.44 101 ASN A C 1
ATOM 809 O O . ASN A 1 101 ? -2.301 2.290 29.806 1.00 83.44 101 ASN A O 1
ATOM 813 N N . GLY A 1 102 ? -2.792 0.309 28.879 1.00 81.50 102 GLY A N 1
ATOM 814 C CA . GLY A 1 102 ? -4.250 0.444 28.912 1.00 81.50 102 GLY A CA 1
ATOM 815 C C . GLY A 1 102 ? -4.842 1.384 27.856 1.00 81.50 102 GLY A C 1
ATOM 816 O O . GLY A 1 102 ? -6.044 1.639 27.886 1.00 81.50 102 GLY A O 1
ATOM 817 N N . SER A 1 103 ? -4.035 1.918 26.930 1.00 84.44 103 SER A N 1
ATOM 818 C CA . SER A 1 103 ? -4.533 2.754 25.828 1.00 84.44 103 SER A CA 1
ATOM 819 C C . SER A 1 103 ? -5.021 1.921 24.637 1.00 84.44 103 SER A C 1
ATOM 821 O O . SER A 1 103 ? -4.680 0.749 24.505 1.00 84.44 103 SER A O 1
ATOM 823 N N . VAL A 1 104 ? -5.820 2.520 23.752 1.00 84.00 104 VAL A N 1
ATOM 824 C CA . VAL A 1 104 ? -6.223 1.874 22.494 1.00 84.00 104 VAL A CA 1
ATOM 825 C C . VAL A 1 104 ? -5.166 2.156 21.422 1.00 84.00 104 VAL A C 1
ATOM 827 O O . VAL A 1 104 ? -4.858 3.312 21.121 1.00 84.00 104 VAL A O 1
ATOM 830 N N . GLY A 1 105 ? -4.598 1.089 20.868 1.00 85.94 105 GLY A N 1
ATOM 831 C CA . GLY A 1 105 ? -3.706 1.073 19.713 1.00 85.94 105 GLY A CA 1
ATOM 832 C C . GLY A 1 105 ? -4.373 0.451 18.486 1.00 85.94 105 GLY A C 1
ATOM 833 O O . GLY A 1 105 ? -5.515 -0.005 18.535 1.00 85.94 105 GLY A O 1
ATOM 834 N N . GLN A 1 106 ? -3.650 0.440 17.366 1.00 89.44 106 GLN A N 1
ATOM 835 C CA . GLN A 1 106 ? -4.121 -0.147 16.113 1.00 89.44 106 GLN A CA 1
ATOM 836 C C . GLN A 1 106 ? -3.046 -1.042 15.497 1.00 89.44 106 GLN A C 1
ATOM 838 O O . GLN A 1 106 ? -1.875 -0.660 15.434 1.00 89.44 106 GLN A O 1
ATOM 843 N N . HIS A 1 107 ? -3.454 -2.204 15.001 1.00 91.81 107 HIS A N 1
ATOM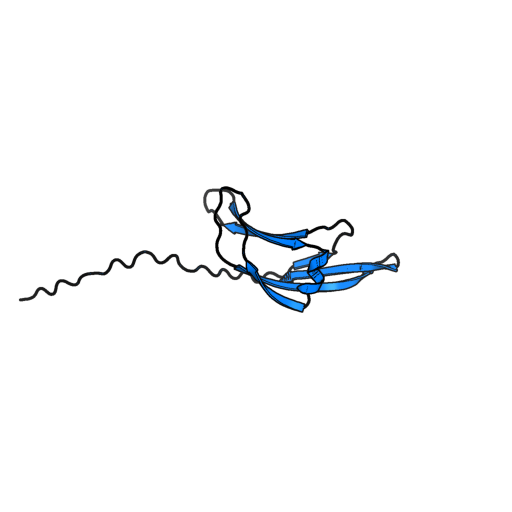 844 C CA . HIS A 1 107 ? -2.619 -3.126 14.232 1.00 91.81 107 HIS A CA 1
ATOM 845 C C . HIS A 1 107 ? -3.135 -3.221 12.802 1.00 91.81 107 HIS A C 1
ATOM 847 O O . HIS A 1 107 ? -4.347 -3.236 12.576 1.00 91.81 107 HIS A O 1
ATOM 853 N N . LEU A 1 108 ? -2.217 -3.304 11.843 1.00 92.44 108 LEU A N 1
ATOM 854 C CA . LEU A 1 108 ? -2.542 -3.507 10.440 1.00 92.44 108 LEU A CA 1
ATOM 855 C C . LEU A 1 108 ? -2.034 -4.860 9.965 1.00 92.44 108 LEU A C 1
ATOM 857 O O . LEU A 1 108 ? -0.872 -5.208 10.174 1.00 92.44 108 LEU A O 1
ATOM 861 N N . VAL A 1 109 ? -2.919 -5.578 9.285 1.00 92.31 109 VAL A N 1
ATOM 862 C CA . VAL A 1 109 ? -2.596 -6.767 8.500 1.00 92.31 109 VAL A CA 1
ATOM 863 C C . VAL A 1 109 ? -2.750 -6.421 7.027 1.00 92.31 109 VAL A C 1
ATOM 865 O O . VAL A 1 109 ? -3.740 -5.781 6.664 1.00 92.31 109 VAL A O 1
ATOM 868 N N . VAL A 1 110 ? -1.797 -6.829 6.192 1.00 92.19 110 VAL A N 1
ATOM 869 C CA . VAL A 1 110 ? -1.845 -6.641 4.735 1.00 92.19 110 VAL A CA 1
ATOM 870 C C . VAL A 1 110 ? -1.510 -7.943 4.013 1.00 92.19 110 VAL A C 1
ATOM 872 O O . VAL A 1 110 ? -0.606 -8.646 4.462 1.00 92.19 110 VAL A O 1
ATOM 875 N N . ARG A 1 111 ? -2.215 -8.223 2.910 1.00 88.06 111 ARG A N 1
ATOM 876 C CA . ARG A 1 111 ? -1.960 -9.310 1.952 1.00 88.06 111 ARG A CA 1
ATOM 877 C C . ARG A 1 111 ? -2.038 -8.806 0.510 1.00 88.06 111 ARG A C 1
ATOM 879 O O . ARG A 1 111 ? -2.785 -7.822 0.279 1.00 88.06 111 ARG A O 1
#

Secondary structure (DSSP, 8-state):
-------------------------EEEEPPTT--EEEEEEEE--SSS--EEEEEEEEEHHHHHHHBTEEEEEEPB-SSTT-----EEEEEEEEEEEE-TTS-EEEEEEE-

Organism: NCBI:txid8208